Protein AF-A0AAW0LCD0-F1 (afdb_monomer_lite)

InterPro domains:
  IPR052867 Mitochondrial ATP Synthase Subunit 6 [PTHR34565] (1-40)

pLDDT: mean 73.07, std 12.48, range [44.06, 94.06]

Organism: Quercus suber (NCBI:txid58331)

Sequence (82 aa):
MRKFDPWPIFFKREWNRNWPFLVGFAITGAIITKMSLGLTVMALMSLITYIRPDFVVMALMSLITYIRPDFVGDNPGFSVVK

Secondary structure (DSSP, 8-state):
------HHHHHHHHHHHHHHHHHHHHHHHHHHHHHHHHHHHHHHHHHHHHH-HHHHHHHHHHHHHHH-GGGGTT-TT-----

Structure (mmCIF, N/CA/C/O backbone):
data_AF-A0AAW0LCD0-F1
#
_entry.id   AF-A0AAW0LCD0-F1
#
loop_
_atom_site.group_PDB
_atom_site.id
_atom_site.type_symbol
_atom_site.label_atom_id
_atom_site.label_alt_id
_atom_site.label_comp_id
_atom_site.label_asym_id
_atom_site.label_entity_id
_atom_site.label_seq_id
_atom_site.pdbx_PDB_ins_code
_atom_site.Cartn_x
_atom_site.Cartn_y
_atom_site.Cartn_z
_atom_site.occupancy
_atom_site.B_iso_or_equiv
_atom_site.auth_seq_id
_atom_site.auth_comp_id
_atom_site.auth_asym_id
_atom_site.auth_atom_id
_atom_site.pdbx_PDB_model_num
ATOM 1 N N . MET A 1 1 ? -30.961 -1.245 37.455 1.00 46.72 1 MET A N 1
ATOM 2 C CA . MET A 1 1 ? -29.488 -1.088 37.446 1.00 46.72 1 MET A CA 1
ATOM 3 C C . MET A 1 1 ? -29.036 -0.975 36.000 1.00 46.72 1 MET A C 1
ATOM 5 O O . MET A 1 1 ? -29.424 -1.819 35.202 1.00 46.72 1 MET A O 1
ATOM 9 N N . ARG A 1 2 ? -28.302 0.080 35.632 1.00 65.50 2 ARG A N 1
ATOM 10 C CA . ARG A 1 2 ? -27.775 0.231 34.268 1.00 65.50 2 ARG A CA 1
ATOM 11 C C . ARG A 1 2 ? -26.655 -0.806 34.114 1.00 65.50 2 ARG A C 1
ATOM 13 O O . ARG A 1 2 ? -25.685 -0.738 34.863 1.00 65.50 2 ARG A O 1
ATOM 20 N N . LYS A 1 3 ? -26.836 -1.816 33.253 1.00 68.50 3 LYS A N 1
ATOM 21 C CA . LYS A 1 3 ?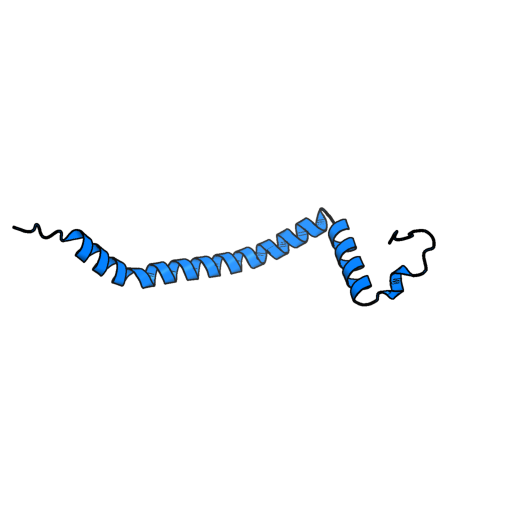 -25.806 -2.836 33.001 1.00 68.50 3 LYS A CA 1
ATOM 22 C C . LYS A 1 3 ? -24.568 -2.111 32.481 1.00 68.50 3 LYS A C 1
ATOM 24 O O . LYS A 1 3 ? -24.636 -1.402 31.482 1.00 68.50 3 LYS A O 1
ATOM 29 N N . PHE A 1 4 ? -23.480 -2.202 33.235 1.00 74.88 4 PHE A N 1
ATOM 30 C CA . PHE A 1 4 ? -22.182 -1.762 32.762 1.00 74.88 4 PHE A CA 1
ATOM 31 C C . PHE A 1 4 ? -21.762 -2.749 31.678 1.00 74.88 4 PHE A C 1
ATOM 33 O O . PHE A 1 4 ? -21.545 -3.919 31.983 1.00 74.88 4 PHE A O 1
ATOM 40 N N . ASP A 1 5 ? -21.693 -2.286 30.434 1.00 77.44 5 ASP A N 1
ATOM 41 C CA . ASP A 1 5 ? -21.115 -3.054 29.339 1.00 77.44 5 ASP A CA 1
ATOM 42 C C . ASP A 1 5 ? -19.619 -2.714 29.281 1.00 77.44 5 ASP A C 1
ATOM 44 O O . ASP A 1 5 ? -19.260 -1.614 28.856 1.00 77.44 5 ASP A O 1
ATOM 48 N N . PRO A 1 6 ? -18.719 -3.604 29.738 1.00 79.06 6 PRO A N 1
ATOM 49 C CA . PRO A 1 6 ? -17.281 -3.328 29.785 1.00 79.06 6 PRO A CA 1
ATOM 50 C C . PRO A 1 6 ? -16.637 -3.339 28.393 1.00 79.06 6 PRO A C 1
ATOM 52 O O . PRO A 1 6 ? -15.597 -2.718 28.170 1.00 79.06 6 PRO A O 1
ATOM 55 N N . TRP A 1 7 ? -17.257 -4.042 27.446 1.00 78.19 7 TRP A N 1
ATOM 56 C CA . TRP A 1 7 ? -16.716 -4.327 26.119 1.00 78.19 7 TRP A CA 1
ATOM 57 C C . TRP A 1 7 ? -16.305 -3.091 25.303 1.00 78.19 7 TRP A C 1
ATOM 59 O O . TRP A 1 7 ? -15.177 -3.057 24.808 1.00 78.19 7 TRP A O 1
ATOM 69 N N . PRO A 1 8 ? -17.136 -2.038 25.198 1.00 79.25 8 PRO A N 1
ATOM 70 C CA . PRO A 1 8 ? -16.764 -0.818 24.487 1.00 79.25 8 PRO A CA 1
ATOM 71 C C . PRO A 1 8 ? -15.551 -0.115 25.109 1.00 79.25 8 PRO A C 1
ATOM 73 O O . PRO A 1 8 ? -14.759 0.496 24.395 1.00 79.25 8 PRO A O 1
ATOM 76 N N . ILE A 1 9 ? -15.373 -0.208 26.433 1.00 79.44 9 ILE A N 1
ATOM 77 C CA . ILE A 1 9 ? -14.251 0.418 27.144 1.00 79.44 9 ILE A CA 1
ATOM 78 C C . ILE A 1 9 ? -12.949 -0.351 26.891 1.00 79.44 9 ILE A C 1
ATOM 80 O O . ILE A 1 9 ? -11.915 0.275 26.648 1.00 79.44 9 ILE A O 1
ATOM 84 N N . PHE A 1 10 ? -12.995 -1.686 26.909 1.00 76.06 10 PHE A N 1
ATOM 85 C CA . PHE A 1 10 ? -11.835 -2.526 26.601 1.00 76.06 10 PHE A CA 1
ATOM 86 C C . PHE A 1 10 ? -11.385 -2.365 25.151 1.00 76.06 10 PHE A C 1
ATOM 88 O O . PHE A 1 10 ? -10.210 -2.084 24.918 1.00 76.06 10 PHE A O 1
ATOM 95 N N . PHE A 1 11 ? -12.310 -2.433 24.188 1.00 77.12 11 PHE A N 1
ATOM 96 C CA . PHE A 1 11 ? -11.970 -2.210 22.783 1.00 77.12 11 PHE A CA 1
ATOM 97 C C . PHE A 1 11 ? -11.406 -0.814 22.548 1.00 77.12 11 PHE A C 1
ATOM 99 O O . PHE A 1 11 ? -10.394 -0.680 21.874 1.00 77.12 11 PHE A O 1
ATOM 106 N N . LYS A 1 12 ? -11.987 0.229 23.149 1.00 78.94 12 LYS A N 1
ATOM 107 C CA . LYS A 1 12 ? -11.488 1.599 22.979 1.00 78.94 12 LYS A CA 1
ATOM 108 C C . LYS A 1 12 ? -10.071 1.781 23.529 1.00 78.94 12 LYS A C 1
ATOM 110 O O . LYS A 1 12 ? -9.271 2.491 22.926 1.00 78.94 12 LYS A O 1
ATOM 115 N N . ARG A 1 13 ? -9.749 1.149 24.662 1.00 78.62 13 ARG A N 1
ATOM 116 C CA . ARG A 1 13 ? -8.403 1.208 25.255 1.00 78.62 13 ARG A CA 1
ATOM 117 C C . ARG A 1 13 ? -7.382 0.412 24.454 1.00 78.62 13 ARG A C 1
ATOM 119 O O . ARG A 1 13 ? -6.299 0.926 24.189 1.00 78.62 13 ARG A O 1
ATOM 126 N N . GLU A 1 14 ? -7.726 -0.806 24.063 1.00 82.69 14 GLU A N 1
ATOM 127 C CA . GLU A 1 14 ? -6.798 -1.695 23.365 1.00 82.69 14 GLU A CA 1
ATOM 128 C C . GLU A 1 14 ? -6.573 -1.253 21.913 1.00 82.69 14 GLU A C 1
ATOM 130 O O . GLU A 1 14 ? -5.444 -1.250 21.424 1.00 82.69 14 GLU A O 1
ATOM 135 N N . TRP A 1 15 ? -7.620 -0.749 21.254 1.00 81.00 15 TRP A N 1
ATOM 136 C CA . TRP A 1 15 ? -7.517 -0.137 19.933 1.00 81.00 15 TRP A CA 1
ATOM 137 C C . TRP A 1 15 ? -6.600 1.084 19.950 1.00 81.00 15 TRP A C 1
ATOM 139 O O . TRP A 1 15 ? -5.712 1.172 19.114 1.00 81.00 15 TRP A O 1
ATOM 149 N N . ASN A 1 16 ? -6.712 1.973 20.945 1.00 79.31 16 ASN A N 1
ATOM 150 C CA . ASN A 1 16 ? -5.814 3.129 21.059 1.00 79.31 16 ASN A CA 1
ATOM 151 C C . ASN A 1 16 ? -4.335 2.749 21.255 1.00 79.31 16 ASN A C 1
ATOM 153 O O . ASN A 1 16 ? -3.465 3.522 20.859 1.00 79.31 16 ASN A O 1
ATOM 157 N N . ARG A 1 17 ? -4.030 1.589 21.854 1.00 81.12 17 ARG A N 1
ATOM 158 C CA . ARG A 1 17 ? -2.644 1.117 22.042 1.00 81.12 17 ARG A CA 1
ATOM 159 C C . ARG A 1 17 ? -2.079 0.447 20.789 1.00 81.12 17 ARG A C 1
ATOM 161 O O . ARG A 1 17 ? -0.915 0.668 20.470 1.00 81.12 17 ARG A O 1
ATOM 168 N N . ASN A 1 18 ? -2.897 -0.315 20.061 1.00 84.69 18 ASN A N 1
ATOM 169 C CA . ASN A 1 18 ? -2.456 -1.081 18.887 1.00 84.69 18 ASN A CA 1
ATOM 170 C C . ASN A 1 18 ? -2.601 -0.312 17.559 1.00 84.69 18 ASN A C 1
ATOM 172 O O . ASN A 1 18 ? -1.985 -0.679 16.559 1.00 84.69 18 ASN A O 1
ATOM 176 N N . TRP A 1 19 ? -3.357 0.789 17.546 1.00 87.12 19 TRP A N 1
ATOM 177 C CA . TRP A 1 19 ? -3.533 1.670 16.390 1.00 87.12 19 TRP A CA 1
ATOM 178 C C . TRP A 1 19 ? -2.224 2.137 15.729 1.00 87.12 19 TRP A C 1
ATOM 180 O O . TRP A 1 19 ? -2.092 1.949 14.519 1.00 87.12 19 TRP A O 1
ATOM 190 N N . PRO A 1 20 ? -1.225 2.680 16.459 1.00 86.81 20 PRO A N 1
ATOM 191 C CA . PRO A 1 20 ? 0.038 3.090 15.839 1.00 86.81 20 PRO A CA 1
ATOM 192 C C . PRO A 1 20 ? 0.784 1.924 15.172 1.00 86.81 20 PRO A C 1
ATOM 194 O O . PRO A 1 20 ? 1.446 2.129 14.157 1.00 86.81 20 PRO A O 1
ATOM 197 N N . PHE A 1 21 ? 0.627 0.696 15.678 1.00 88.25 21 PHE A N 1
ATOM 198 C CA . PHE A 1 21 ? 1.197 -0.508 15.069 1.00 88.25 21 PHE A CA 1
ATOM 199 C C . PHE A 1 21 ? 0.504 -0.881 13.755 1.00 88.25 21 PHE A C 1
ATOM 201 O O . PHE A 1 21 ? 1.185 -1.165 12.773 1.00 88.25 21 PHE A O 1
ATOM 208 N N . LEU A 1 22 ? -0.832 -0.841 13.704 1.00 88.81 22 LEU A N 1
ATOM 209 C CA . LEU A 1 22 ? -1.592 -1.108 12.475 1.00 88.81 22 LEU A CA 1
ATOM 210 C C . LEU A 1 22 ? -1.291 -0.067 11.393 1.00 88.81 22 LEU A C 1
ATOM 212 O O . LEU A 1 22 ? -1.064 -0.420 10.236 1.00 88.81 22 LEU A O 1
ATOM 216 N N . VAL A 1 23 ? -1.234 1.209 11.782 1.00 92.62 23 VAL A N 1
ATOM 217 C CA . VAL A 1 23 ? -0.877 2.312 10.882 1.00 92.62 23 VAL A CA 1
ATOM 218 C C . VAL A 1 23 ? 0.557 2.139 10.370 1.00 92.62 23 VAL A C 1
ATOM 220 O O . VAL A 1 23 ? 0.785 2.208 9.164 1.00 92.62 23 VAL A O 1
ATOM 223 N N . GLY A 1 24 ? 1.515 1.836 11.251 1.00 91.12 24 GLY A N 1
ATOM 224 C CA . GLY A 1 24 ? 2.906 1.578 10.871 1.00 91.12 24 GLY A CA 1
ATOM 225 C C . G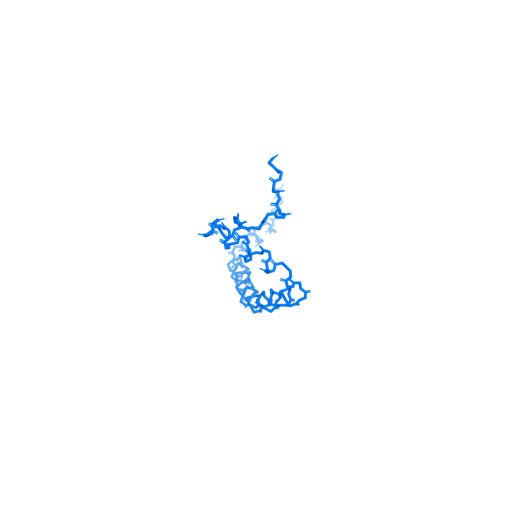LY A 1 24 ? 3.070 0.369 9.942 1.00 91.12 24 GLY A C 1
ATOM 226 O O . GLY A 1 24 ? 3.811 0.443 8.960 1.00 91.12 24 GLY A O 1
ATOM 227 N N . PHE A 1 25 ? 2.338 -0.718 10.198 1.00 92.75 25 PHE A N 1
ATOM 228 C CA . PHE A 1 25 ? 2.324 -1.913 9.352 1.00 92.75 25 PHE A CA 1
ATOM 229 C C . PHE A 1 25 ? 1.766 -1.618 7.954 1.00 92.75 25 PHE A C 1
ATOM 231 O O . PHE A 1 25 ? 2.388 -1.980 6.956 1.00 92.75 25 PHE A O 1
ATOM 238 N N . ALA A 1 26 ? 0.645 -0.896 7.865 1.00 90.81 26 ALA A N 1
ATOM 239 C CA . ALA A 1 26 ? 0.039 -0.513 6.593 1.00 90.81 26 ALA A CA 1
ATOM 240 C C . ALA A 1 26 ? 0.947 0.416 5.769 1.00 90.81 26 ALA A C 1
ATOM 242 O O . ALA A 1 26 ? 1.123 0.199 4.570 1.00 90.81 26 ALA A O 1
ATOM 243 N N . ILE A 1 27 ? 1.570 1.414 6.407 1.00 94.06 27 ILE A N 1
ATOM 244 C CA . ILE A 1 27 ? 2.507 2.331 5.740 1.00 94.06 27 ILE A CA 1
ATOM 245 C C . ILE A 1 27 ? 3.731 1.568 5.230 1.00 94.06 27 ILE A C 1
ATOM 247 O O . ILE A 1 27 ? 4.117 1.726 4.074 1.00 94.06 27 ILE A O 1
ATOM 251 N N . THR A 1 28 ? 4.315 0.703 6.059 1.00 91.81 28 THR A N 1
ATOM 252 C CA . THR A 1 28 ? 5.472 -0.113 5.666 1.00 91.81 28 THR A CA 1
ATOM 253 C C . THR A 1 28 ? 5.116 -1.039 4.502 1.00 91.81 28 THR A C 1
ATOM 255 O O . THR A 1 28 ? 5.849 -1.095 3.516 1.00 91.81 28 THR A O 1
ATOM 258 N N . GLY A 1 29 ? 3.953 -1.694 4.555 1.00 87.38 29 GLY A N 1
ATOM 259 C CA . GLY A 1 29 ? 3.437 -2.517 3.461 1.00 87.38 29 GLY A CA 1
ATOM 260 C C . GLY A 1 29 ? 3.233 -1.725 2.167 1.00 87.38 29 GLY A C 1
ATOM 261 O O . GLY A 1 29 ? 3.619 -2.194 1.097 1.00 87.38 29 GLY A O 1
ATOM 262 N N . ALA A 1 30 ? 2.710 -0.499 2.248 1.00 87.00 30 ALA A N 1
ATOM 263 C CA . ALA A 1 30 ? 2.546 0.382 1.093 1.00 87.00 30 ALA A CA 1
ATOM 264 C C . ALA A 1 30 ? 3.894 0.821 0.494 1.00 87.00 30 ALA A C 1
ATOM 266 O O . ALA A 1 30 ? 4.045 0.830 -0.728 1.00 87.00 30 ALA A O 1
ATOM 267 N N . ILE A 1 31 ? 4.889 1.138 1.331 1.00 89.06 31 ILE A N 1
ATOM 268 C CA . ILE A 1 31 ? 6.244 1.495 0.884 1.00 89.06 31 ILE A CA 1
ATOM 269 C C . ILE A 1 31 ? 6.904 0.306 0.185 1.00 89.06 31 ILE A C 1
ATOM 271 O O . ILE A 1 31 ? 7.389 0.460 -0.934 1.00 89.06 31 ILE A O 1
ATOM 275 N N . ILE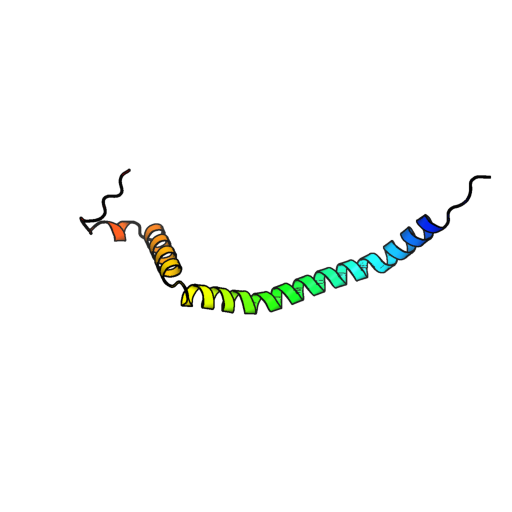 A 1 32 ? 6.874 -0.883 0.795 1.00 86.88 32 ILE A N 1
ATOM 276 C CA . ILE A 1 32 ? 7.424 -2.110 0.201 1.00 86.88 32 ILE A CA 1
ATOM 277 C C . ILE A 1 32 ? 6.735 -2.399 -1.133 1.00 86.88 32 ILE A C 1
ATOM 279 O O . ILE A 1 32 ? 7.408 -2.599 -2.138 1.00 86.88 32 ILE A O 1
ATOM 283 N N . THR A 1 33 ? 5.404 -2.324 -1.174 1.00 83.44 33 THR A N 1
ATOM 284 C CA . THR A 1 33 ? 4.624 -2.547 -2.398 1.00 83.44 33 THR A CA 1
ATOM 285 C C . THR A 1 33 ? 4.997 -1.548 -3.487 1.00 83.44 33 THR A C 1
ATOM 287 O O . THR A 1 33 ? 5.179 -1.939 -4.632 1.00 83.44 33 THR A O 1
ATOM 290 N N . LYS A 1 34 ? 5.183 -0.268 -3.154 1.00 76.25 34 LYS A N 1
ATOM 291 C CA . LYS A 1 34 ? 5.601 0.757 -4.116 1.00 76.25 34 LYS A CA 1
ATOM 292 C C . LYS A 1 34 ? 7.024 0.528 -4.630 1.00 76.25 34 LYS A C 1
ATOM 294 O O . LYS A 1 34 ? 7.265 0.704 -5.820 1.00 76.25 34 LYS A O 1
ATOM 299 N N . MET A 1 35 ? 7.949 0.114 -3.766 1.00 81.31 35 MET A N 1
ATOM 300 C CA . MET A 1 35 ? 9.328 -0.204 -4.152 1.00 81.31 35 MET A CA 1
ATOM 301 C C . MET A 1 35 ? 9.393 -1.465 -5.026 1.00 81.31 35 MET A C 1
ATOM 303 O O . MET A 1 35 ? 10.091 -1.477 -6.036 1.00 81.31 35 MET A O 1
ATOM 307 N N . SER A 1 36 ? 8.611 -2.497 -4.699 1.00 72.50 36 SER A N 1
ATOM 308 C CA . SER A 1 36 ? 8.473 -3.705 -5.518 1.00 72.50 36 SER A CA 1
ATOM 309 C C . SER A 1 36 ? 7.779 -3.419 -6.853 1.00 72.50 36 SER A C 1
ATOM 311 O O . SER A 1 36 ? 8.246 -3.875 -7.894 1.00 72.50 36 SER A O 1
ATOM 313 N N . LEU A 1 37 ? 6.712 -2.612 -6.852 1.00 66.06 37 LEU A N 1
ATOM 314 C CA . LEU A 1 37 ? 6.016 -2.201 -8.071 1.00 66.06 37 LEU A CA 1
ATOM 315 C C . LEU A 1 37 ? 6.866 -1.274 -8.942 1.00 66.06 37 LEU A C 1
ATOM 317 O O . LEU A 1 37 ? 6.721 -1.318 -10.155 1.00 66.06 37 LEU A O 1
ATOM 321 N N . GLY A 1 38 ? 7.767 -0.471 -8.365 1.00 61.69 38 GLY A N 1
ATOM 322 C CA . GLY A 1 38 ? 8.720 0.369 -9.101 1.00 61.69 38 GLY A CA 1
ATOM 323 C C . GLY A 1 38 ? 9.601 -0.427 -10.071 1.00 61.69 38 GLY A C 1
ATOM 324 O O . GLY A 1 38 ? 9.884 0.043 -11.170 1.00 61.69 38 GLY A O 1
ATOM 325 N N . LEU A 1 39 ? 9.947 -1.669 -9.714 1.00 56.59 39 LEU A N 1
ATOM 326 C CA . LEU A 1 39 ? 10.626 -2.617 -10.604 1.00 56.59 39 LEU A CA 1
ATOM 327 C C . LEU A 1 39 ? 9.672 -3.218 -11.651 1.00 56.59 39 LEU A C 1
ATOM 329 O O . LEU A 1 39 ? 10.058 -3.399 -12.806 1.00 56.59 39 LEU A O 1
ATOM 333 N N . THR A 1 40 ? 8.412 -3.488 -11.293 1.00 56.25 40 THR A N 1
ATOM 334 C CA . THR A 1 40 ? 7.448 -4.093 -12.224 1.00 56.25 40 THR A CA 1
ATOM 335 C C . THR A 1 40 ? 6.840 -3.102 -13.205 1.00 56.25 40 THR A C 1
ATOM 337 O O . THR A 1 40 ? 6.517 -3.521 -14.302 1.00 56.25 40 THR A O 1
ATOM 340 N N . VAL A 1 41 ? 6.678 -1.811 -12.885 1.00 57.00 41 VAL A N 1
ATOM 341 C CA . VAL A 1 41 ? 6.167 -0.824 -13.856 1.00 57.00 41 VAL A CA 1
ATOM 342 C C . VAL A 1 41 ? 7.195 -0.511 -14.933 1.00 57.00 41 VAL A C 1
ATOM 344 O O . VAL A 1 41 ? 6.802 -0.353 -16.078 1.00 57.00 41 VAL A O 1
ATOM 347 N N . MET A 1 42 ? 8.497 -0.510 -14.628 1.00 57.84 42 MET A N 1
ATOM 348 C CA . MET A 1 42 ? 9.525 -0.421 -15.672 1.00 57.84 42 MET A CA 1
ATOM 349 C C . MET A 1 42 ? 9.508 -1.658 -16.572 1.00 57.84 42 MET A C 1
ATOM 351 O O . MET A 1 42 ? 9.526 -1.517 -17.791 1.00 57.84 42 MET A O 1
ATOM 355 N N . ALA A 1 43 ? 9.389 -2.859 -15.998 1.00 61.94 43 ALA A N 1
ATOM 356 C CA . ALA A 1 43 ? 9.293 -4.094 -16.775 1.00 61.94 43 ALA A CA 1
ATOM 357 C C . ALA A 1 43 ? 7.982 -4.192 -17.577 1.00 61.94 43 ALA A C 1
ATOM 359 O O . ALA A 1 43 ? 7.997 -4.611 -18.727 1.00 61.94 43 ALA A O 1
ATOM 360 N N . LEU A 1 44 ? 6.854 -3.769 -17.002 1.00 63.12 44 LEU A N 1
ATOM 361 C CA . LEU A 1 44 ? 5.529 -3.806 -17.619 1.00 63.12 44 LEU A CA 1
ATOM 362 C C . LEU A 1 44 ? 5.383 -2.721 -18.685 1.00 63.12 44 LEU A C 1
ATOM 364 O O . LEU A 1 44 ? 4.887 -3.015 -19.764 1.00 63.12 44 LEU A O 1
ATOM 368 N N . MET A 1 45 ? 5.865 -1.498 -18.440 1.00 64.94 45 MET A N 1
ATOM 369 C CA . MET A 1 45 ? 5.945 -0.472 -19.480 1.00 64.94 45 MET A CA 1
ATOM 370 C C . MET A 1 45 ? 6.886 -0.929 -20.592 1.00 64.94 45 MET A C 1
ATOM 372 O O . MET A 1 45 ? 6.491 -0.858 -21.746 1.00 64.94 45 MET A O 1
ATOM 376 N N . SER A 1 46 ? 8.054 -1.498 -20.269 1.00 66.25 46 SER A N 1
ATOM 377 C CA . SER A 1 46 ? 8.970 -2.057 -21.272 1.00 66.25 46 SER A CA 1
ATOM 378 C C . SER A 1 46 ? 8.328 -3.191 -22.087 1.00 66.25 46 SER A C 1
ATOM 380 O O . SER A 1 46 ? 8.459 -3.211 -23.310 1.00 66.25 46 SER A O 1
ATOM 382 N N . LEU A 1 47 ? 7.558 -4.076 -21.450 1.00 67.31 47 LEU A N 1
ATOM 383 C CA . LEU A 1 47 ? 6.809 -5.146 -22.111 1.00 67.31 47 LEU A CA 1
ATOM 384 C C . LEU A 1 47 ? 5.678 -4.592 -22.995 1.00 67.31 47 LEU A C 1
ATOM 386 O O . LEU A 1 47 ? 5.507 -5.042 -24.122 1.00 67.31 47 LEU A O 1
ATOM 390 N N . ILE A 1 48 ? 4.932 -3.590 -22.524 1.00 66.31 48 ILE A N 1
ATOM 391 C CA . ILE A 1 48 ? 3.864 -2.932 -23.294 1.00 66.31 48 ILE A CA 1
ATOM 392 C C . ILE A 1 48 ? 4.456 -2.213 -24.509 1.00 66.31 48 ILE A C 1
ATOM 394 O O . ILE A 1 48 ? 3.929 -2.357 -25.607 1.00 66.31 48 ILE A O 1
ATOM 398 N N . THR A 1 49 ? 5.581 -1.508 -24.348 1.00 65.19 49 THR A N 1
ATOM 399 C CA . THR A 1 49 ? 6.298 -0.874 -25.464 1.00 65.19 49 THR A CA 1
ATOM 400 C C . THR A 1 49 ? 6.882 -1.884 -26.449 1.00 65.19 49 THR A C 1
ATOM 402 O O . THR A 1 49 ? 7.002 -1.577 -27.630 1.00 65.19 49 THR A O 1
ATOM 405 N N . TYR A 1 50 ? 7.218 -3.092 -25.986 1.00 74.50 50 TYR A N 1
ATOM 406 C CA . TYR A 1 50 ? 7.727 -4.173 -26.829 1.00 74.50 50 TYR A CA 1
ATOM 407 C C . TYR A 1 50 ? 6.608 -4.866 -27.623 1.00 74.50 50 TYR A C 1
ATOM 409 O O . TYR A 1 50 ? 6.772 -5.143 -28.806 1.00 74.50 50 TYR A O 1
ATOM 417 N N . ILE A 1 51 ? 5.452 -5.113 -26.998 1.00 75.31 51 ILE A N 1
ATOM 418 C CA . ILE A 1 51 ? 4.294 -5.761 -27.636 1.00 75.31 51 ILE A CA 1
ATOM 419 C C . ILE A 1 51 ? 3.517 -4.780 -28.538 1.00 75.31 51 ILE A C 1
ATOM 421 O O . ILE A 1 51 ? 2.954 -5.191 -29.552 1.00 75.31 51 ILE A O 1
ATOM 425 N N . ARG A 1 52 ? 3.475 -3.486 -28.189 1.00 72.38 52 ARG A N 1
ATOM 426 C CA . ARG A 1 52 ? 2.775 -2.416 -28.926 1.00 72.38 52 ARG A CA 1
ATOM 427 C C . ARG A 1 52 ? 3.698 -1.210 -29.166 1.00 72.38 52 ARG A C 1
ATOM 429 O O . ARG A 1 52 ? 3.559 -0.177 -28.501 1.00 72.38 52 ARG A O 1
ATOM 436 N N . PRO A 1 53 ? 4.650 -1.313 -30.113 1.00 73.81 53 PRO A N 1
ATOM 437 C CA . PRO A 1 53 ? 5.576 -0.221 -30.423 1.00 73.81 53 PRO A CA 1
ATOM 438 C C . PRO A 1 53 ? 4.871 0.992 -31.054 1.00 73.81 53 PRO A C 1
ATOM 440 O O . PRO A 1 53 ? 5.352 2.118 -30.942 1.00 73.81 53 PRO A O 1
ATOM 443 N N . ASP A 1 54 ? 3.701 0.784 -31.664 1.00 78.88 54 ASP A N 1
ATOM 444 C CA . ASP A 1 54 ? 2.843 1.817 -32.245 1.00 78.88 54 ASP A CA 1
ATOM 445 C C . ASP A 1 54 ? 2.451 2.895 -31.226 1.00 78.88 54 ASP A C 1
ATOM 447 O O . ASP A 1 54 ? 2.489 4.082 -31.544 1.00 78.88 54 ASP A O 1
ATOM 451 N N . PHE A 1 55 ? 2.171 2.513 -29.977 1.00 76.31 55 PHE A N 1
ATOM 452 C CA . PHE A 1 55 ? 1.790 3.463 -28.928 1.00 76.31 55 PHE A CA 1
ATOM 453 C C . PHE A 1 55 ? 2.938 4.415 -28.558 1.00 76.31 55 PHE A C 1
ATOM 455 O O . PHE A 1 55 ? 2.721 5.603 -28.319 1.00 76.31 55 PHE A O 1
ATOM 462 N N . VAL A 1 56 ? 4.176 3.914 -28.567 1.00 76.50 56 VAL A N 1
ATOM 463 C CA . VAL A 1 56 ? 5.380 4.718 -28.309 1.00 76.50 56 VAL A CA 1
ATOM 464 C C . VAL A 1 56 ? 5.643 5.676 -29.457 1.00 76.50 56 VAL A C 1
ATOM 466 O O . VAL A 1 56 ? 5.936 6.844 -29.216 1.00 76.50 56 VAL A O 1
ATOM 469 N N . VAL A 1 57 ? 5.502 5.207 -30.699 1.00 78.31 57 VAL A N 1
ATOM 470 C CA . VAL A 1 57 ? 5.655 6.055 -31.885 1.00 78.31 57 VAL A CA 1
ATOM 471 C C . VAL A 1 57 ? 4.598 7.158 -31.887 1.00 78.31 57 VAL A C 1
ATOM 473 O O . VAL A 1 57 ? 4.946 8.310 -32.112 1.00 78.31 57 VAL A O 1
ATOM 476 N N . MET A 1 58 ? 3.337 6.861 -31.557 1.00 80.25 58 MET A N 1
ATOM 477 C CA . MET A 1 58 ? 2.283 7.880 -31.452 1.00 80.25 58 MET A CA 1
ATOM 478 C C . MET A 1 58 ? 2.560 8.894 -30.334 1.00 80.25 58 MET A C 1
ATOM 480 O O . MET A 1 58 ? 2.402 10.094 -30.549 1.00 80.25 58 MET A O 1
ATOM 484 N N . ALA A 1 59 ? 3.023 8.441 -29.165 1.00 79.25 59 ALA A N 1
ATOM 485 C CA . ALA A 1 59 ? 3.383 9.325 -28.058 1.00 79.25 59 ALA A CA 1
ATOM 486 C C . ALA A 1 59 ? 4.597 10.212 -28.390 1.00 79.25 59 ALA A C 1
ATOM 488 O O . ALA A 1 59 ? 4.582 11.407 -28.100 1.00 79.25 59 ALA A O 1
ATOM 489 N N . LEU A 1 60 ? 5.620 9.656 -29.047 1.00 80.69 60 LEU A N 1
ATOM 490 C CA . LEU A 1 60 ? 6.777 10.408 -29.534 1.00 80.69 60 LEU A CA 1
ATOM 491 C C . LEU A 1 60 ? 6.380 11.410 -30.610 1.00 80.69 60 LEU A C 1
ATOM 493 O O . LEU A 1 60 ? 6.780 12.562 -30.517 1.00 80.69 60 LEU A O 1
ATOM 497 N N . MET A 1 61 ? 5.572 11.011 -31.592 1.00 77.56 61 MET A N 1
ATOM 498 C CA . MET A 1 61 ? 5.092 11.916 -32.636 1.00 77.56 61 MET A CA 1
ATOM 499 C C . MET A 1 61 ? 4.269 13.051 -32.028 1.00 77.56 61 MET A C 1
ATOM 501 O O . MET A 1 61 ? 4.533 14.203 -32.346 1.00 77.56 61 MET A O 1
ATOM 505 N N . SER A 1 62 ? 3.375 12.759 -31.077 1.00 79.12 62 SER A N 1
ATOM 506 C CA . SER A 1 62 ? 2.607 13.782 -30.358 1.00 79.12 62 SER A CA 1
ATOM 507 C C . SER A 1 62 ? 3.499 14.730 -29.549 1.00 79.12 62 SER A C 1
ATOM 509 O O . SER A 1 62 ? 3.233 15.931 -29.492 1.00 79.12 62 SER A O 1
ATOM 511 N N . LEU A 1 63 ? 4.553 14.211 -28.917 1.00 82.38 63 LEU A N 1
ATOM 512 C CA . LEU A 1 63 ? 5.505 15.008 -28.147 1.00 82.38 63 LEU A CA 1
ATOM 513 C C . LEU A 1 63 ? 6.379 15.875 -29.063 1.00 82.38 63 LEU A C 1
ATOM 515 O O . LEU A 1 63 ? 6.607 17.046 -28.770 1.00 82.38 63 LEU A O 1
ATOM 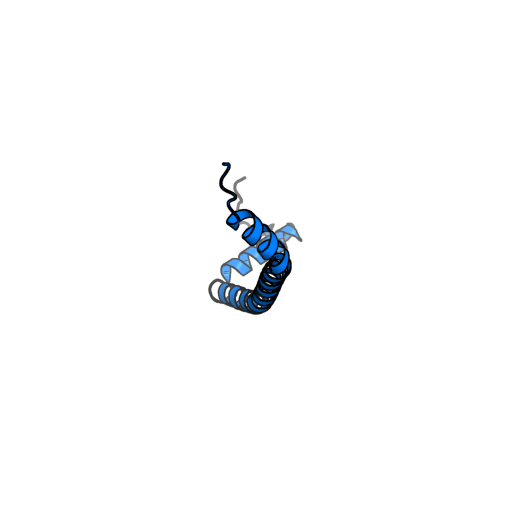519 N N . ILE A 1 64 ? 6.828 15.329 -30.193 1.00 77.88 64 ILE A N 1
ATOM 520 C CA . ILE A 1 64 ? 7.590 16.053 -31.214 1.00 77.88 64 ILE A CA 1
ATOM 521 C C . ILE A 1 64 ? 6.731 17.160 -31.812 1.00 77.88 64 ILE A C 1
ATOM 523 O O . ILE A 1 64 ? 7.216 18.276 -31.916 1.00 77.88 64 ILE A O 1
ATOM 527 N N . THR A 1 65 ? 5.457 16.910 -32.123 1.00 76.50 65 THR A N 1
ATOM 528 C CA . THR A 1 65 ? 4.545 17.952 -32.620 1.00 76.50 65 THR A CA 1
ATOM 529 C C . THR A 1 65 ? 4.213 19.004 -31.567 1.00 76.50 65 THR A C 1
ATOM 531 O O . THR A 1 65 ? 3.966 20.152 -31.915 1.00 76.50 65 THR A O 1
ATOM 534 N N . TYR A 1 66 ? 4.229 18.646 -30.281 1.00 80.75 66 TYR A N 1
ATOM 535 C CA . TYR A 1 66 ? 4.045 19.609 -29.194 1.00 80.75 66 TYR A CA 1
ATOM 536 C C . TYR A 1 66 ? 5.276 20.511 -29.005 1.00 80.75 66 TYR A C 1
ATOM 538 O O . TYR A 1 66 ? 5.138 21.709 -28.781 1.00 80.75 66 TYR A O 1
ATOM 546 N N . ILE A 1 67 ? 6.483 19.948 -29.116 1.00 81.06 67 ILE A N 1
ATOM 547 C CA . ILE A 1 67 ? 7.749 20.681 -28.959 1.00 81.06 67 ILE A CA 1
ATOM 548 C C . ILE A 1 67 ? 8.134 21.434 -30.246 1.00 81.06 67 ILE A C 1
ATOM 550 O O . ILE A 1 67 ? 8.737 22.503 -30.182 1.00 81.06 67 ILE A O 1
ATOM 554 N N . ARG A 1 68 ? 7.810 20.879 -31.417 1.00 70.44 68 ARG A N 1
ATOM 555 C CA . ARG A 1 68 ? 8.127 21.405 -32.748 1.00 70.44 68 ARG A CA 1
ATOM 556 C C . ARG A 1 68 ? 6.944 21.153 -33.705 1.00 70.44 68 ARG A C 1
ATOM 558 O O . ARG A 1 68 ? 6.944 20.158 -34.436 1.00 70.44 68 ARG A O 1
ATOM 565 N N . PRO A 1 69 ? 5.941 22.046 -33.729 1.00 67.06 69 PRO A N 1
ATOM 566 C CA . PRO A 1 69 ? 4.733 21.870 -34.542 1.00 67.06 69 PRO A CA 1
ATOM 567 C C . PRO A 1 69 ? 4.996 21.895 -36.057 1.00 67.06 69 PRO A C 1
ATOM 569 O O . PRO A 1 69 ? 4.204 21.356 -36.826 1.00 67.06 69 PRO A O 1
ATOM 572 N N . ASP A 1 70 ? 6.130 22.448 -36.492 1.00 66.81 70 ASP A N 1
ATOM 573 C CA . ASP A 1 70 ? 6.457 22.651 -37.911 1.00 66.81 70 ASP A CA 1
ATOM 574 C C . ASP A 1 70 ? 6.859 21.360 -38.655 1.00 66.81 70 ASP A C 1
ATOM 576 O O . ASP A 1 70 ? 6.992 21.360 -39.874 1.00 66.81 70 ASP A O 1
ATOM 580 N N . PHE A 1 71 ? 7.048 20.234 -37.954 1.00 60.28 71 PHE A N 1
ATOM 581 C CA . PHE A 1 71 ? 7.526 18.977 -38.557 1.00 60.28 71 PHE A CA 1
ATOM 582 C C . PHE A 1 71 ? 6.476 18.212 -39.387 1.00 60.28 71 PHE A C 1
ATOM 584 O O . PHE A 1 71 ? 6.825 17.259 -40.078 1.00 60.28 71 PHE A O 1
ATOM 591 N N . VAL A 1 72 ? 5.200 18.603 -39.325 1.00 59.12 72 VAL A N 1
ATOM 592 C CA . VAL A 1 72 ? 4.090 17.965 -40.069 1.00 59.12 72 VAL A CA 1
ATOM 593 C C . VAL A 1 72 ? 3.752 18.721 -41.370 1.00 59.12 72 VAL A C 1
ATOM 595 O O . VAL A 1 72 ? 2.955 18.245 -42.174 1.00 59.12 72 VAL A O 1
ATOM 598 N N . GLY A 1 73 ? 4.380 19.876 -41.615 1.00 52.53 73 GLY A N 1
ATOM 599 C CA . GLY A 1 73 ? 3.948 20.857 -42.618 1.00 52.53 73 GLY A CA 1
ATOM 600 C C . GLY A 1 73 ? 4.143 20.513 -44.099 1.00 52.53 73 GLY A C 1
ATOM 601 O O . GLY A 1 73 ? 3.454 21.112 -44.918 1.00 52.53 73 GLY A O 1
ATOM 602 N N . ASP A 1 74 ? 4.996 19.551 -44.468 1.00 52.12 74 ASP A N 1
ATOM 603 C CA . ASP A 1 74 ? 5.435 19.412 -45.873 1.00 52.12 74 ASP A CA 1
ATOM 604 C C . ASP A 1 74 ? 5.020 18.097 -46.563 1.00 52.12 74 ASP A C 1
ATOM 606 O O . ASP A 1 74 ? 5.513 17.781 -47.646 1.00 52.12 74 ASP A O 1
ATOM 610 N N . ASN A 1 75 ? 4.100 17.317 -45.980 1.00 52.31 75 ASN A N 1
ATOM 611 C CA . ASN A 1 75 ? 3.526 16.147 -46.656 1.00 52.31 75 ASN A CA 1
ATOM 612 C C . ASN A 1 75 ? 2.124 16.470 -47.205 1.00 52.31 75 ASN A C 1
ATOM 614 O O . ASN A 1 75 ? 1.166 16.511 -46.431 1.00 52.31 75 ASN A O 1
ATOM 618 N N . PRO A 1 76 ? 1.946 16.621 -48.534 1.00 52.88 76 PRO A N 1
ATOM 619 C CA . PRO A 1 76 ? 0.672 17.015 -49.149 1.00 52.88 76 PRO A CA 1
ATOM 620 C C . PRO A 1 76 ? -0.443 15.944 -49.089 1.00 52.88 76 PRO A C 1
ATOM 622 O O . PRO A 1 76 ? -1.436 16.058 -49.800 1.00 52.88 76 PRO A O 1
ATOM 625 N N . GLY A 1 77 ? -0.305 14.894 -48.268 1.00 56.19 77 GLY A N 1
ATOM 626 C CA . GLY A 1 77 ? -1.220 13.744 -48.222 1.00 56.19 77 GLY A CA 1
ATOM 627 C C . GLY A 1 77 ? -2.120 13.632 -46.987 1.00 56.19 77 GLY A C 1
ATOM 628 O O . GLY A 1 77 ? -3.025 12.804 -46.991 1.00 56.19 77 GLY A O 1
ATOM 629 N N . PHE A 1 78 ? -1.910 14.430 -45.936 1.00 54.06 78 PHE A N 1
ATOM 630 C CA . PHE A 1 78 ? -2.729 14.369 -44.718 1.00 54.06 78 PHE A CA 1
ATOM 631 C C . PHE A 1 78 ? -3.373 15.723 -44.430 1.00 54.06 78 PHE A C 1
ATOM 633 O O . PHE A 1 78 ? -2.899 16.522 -43.627 1.00 54.06 78 PHE A O 1
ATOM 640 N N . SER A 1 79 ? -4.491 15.983 -45.106 1.00 44.06 79 SER A N 1
ATOM 641 C CA . SER A 1 79 ? -5.389 17.075 -44.747 1.00 44.06 79 SER A CA 1
ATOM 642 C C . SER A 1 79 ? -6.085 16.735 -43.426 1.00 44.06 79 SER A C 1
ATOM 644 O O . SER A 1 79 ? -6.971 15.883 -43.383 1.00 44.06 79 SER A O 1
ATOM 646 N N . VAL A 1 80 ? -5.693 17.404 -42.340 1.00 57.47 80 VAL A N 1
ATOM 647 C CA . VAL A 1 80 ? -6.504 17.461 -41.119 1.00 57.47 80 VAL A CA 1
ATOM 648 C C . VAL A 1 80 ? -7.742 18.290 -41.452 1.00 57.47 80 VAL A C 1
ATOM 650 O O . VAL A 1 80 ? -7.661 19.507 -41.624 1.00 57.47 80 VAL A O 1
ATOM 653 N N . VAL A 1 81 ? -8.879 17.611 -41.603 1.00 51.03 81 VAL A N 1
ATOM 654 C CA . VAL A 1 81 ? -10.202 18.240 -41.630 1.00 51.03 81 VAL A CA 1
ATOM 655 C C . VAL A 1 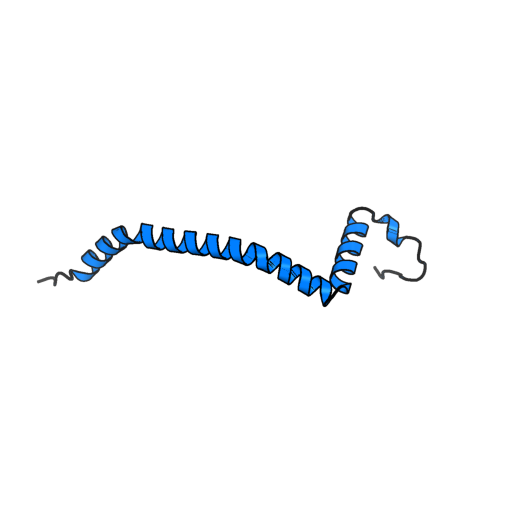81 ? -10.373 18.947 -40.286 1.00 51.03 81 VAL A C 1
ATOM 657 O O . VAL A 1 81 ? -10.347 18.298 -39.241 1.00 51.03 81 VAL A O 1
ATOM 660 N N . LYS A 1 82 ? -10.436 20.280 -40.334 1.00 47.31 82 LYS A N 1
ATOM 661 C CA . LYS A 1 82 ? -10.820 21.120 -39.197 1.00 47.31 82 LYS A CA 1
ATOM 662 C C . LYS A 1 82 ? -12.283 20.907 -38.841 1.00 47.31 82 LYS A C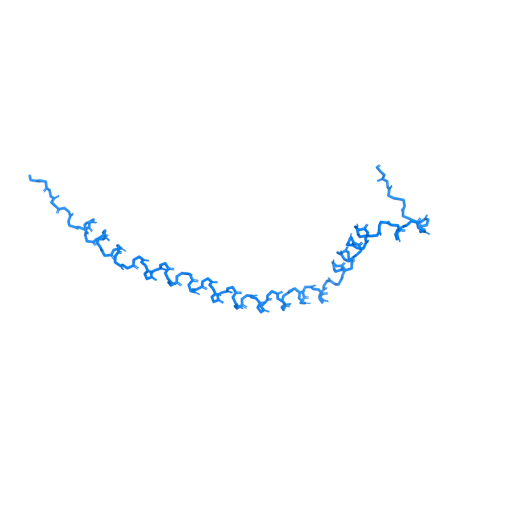 1
ATOM 664 O O . LYS A 1 82 ? -13.081 20.716 -39.786 1.00 47.31 82 LYS A O 1
#

Foldseek 3Di:
DPDDDCVVVVCVVVCVVCVVVVVVVVVVVVVVVVVVVVVVCVVVVVVCCVVCVVVVVVVVVVVCCVVPVCPVPPDPPDDDDD

Radius of gyration: 28.48 Å; chains: 1; bounding box: 40×28×87 Å